Protein AF-X0XDY8-F1 (afdb_monomer)

Solvent-accessible surface area (backbone atoms only — not comparable to full-atom values): 9904 Å² total; per-residue (Å²): 129,83,93,68,80,49,103,89,35,79,80,35,68,48,82,47,75,46,66,38,86,84,37,69,68,58,51,54,55,54,75,75,47,78,55,63,68,40,80,46,76,44,64,50,69,48,61,43,97,84,71,43,71,58,64,92,63,62,47,79,76,46,60,28,27,30,71,48,73,50,76,53,100,54,37,40,38,37,36,31,33,22,78,64,48,58,75,76,54,77,75,94,68,77,95,36,56,47,38,67,49,82,43,85,52,22,81,45,97,85,15,55,37,60,54,81,67,89,77,88,80,80,89,44,42,63,70,56,29,53,77,66,74,35,57,91,38,51,53,38,38,85,56,59,78,92,51,60,96,54,84,78,75,87,70,89,130

Foldseek 3Di:
DAQDDDPVDDDFKDKDKDWCVVPVVVCCDVVVDDQFFPKDWDWDFDADPVRHTPDPDIDTRDIFTFHDWDDDPTMIMTMGGHPVVCVPDDDPDDADLFAPAPDQCDVDPRHNQVQDDPDDDDPRHCVRCVVSVSNVRRRHDNDDPVPVPDPPDPDDD

Radius of gyration: 25.42 Å; Cα contacts (8 Å, |Δi|>4): 214; chains: 1; bounding box: 54×56×67 Å

Mean predicted aligned error: 13.62 Å

Secondary structure (DSSP, 8-state):
-----BTTB---EEEEEEEGGG-HHHHHHHHSS--TT-EEEEEEEEE-TTS-EEEEEEEEEEEEEEEEEEE-SSEEEEEEE-GGGGGGSPPS----SS---SSTT--STT------SS-------HHHHHHTT--TT--S-SS-TTTTT-----S--

Structure (mmCIF, N/CA/C/O backbone):
data_AF-X0XDY8-F1
#
_entry.id   AF-X0XDY8-F1
#
loop_
_atom_site.group_PDB
_atom_site.id
_atom_site.type_symbol
_atom_site.label_atom_id
_atom_site.label_alt_id
_atom_site.label_comp_id
_atom_site.label_asym_id
_atom_site.label_entity_id
_atom_site.label_seq_id
_atom_site.pdbx_PDB_ins_code
_atom_site.Cartn_x
_atom_site.Cartn_y
_atom_site.Cartn_z
_atom_site.occupancy
_atom_site.B_iso_or_equiv
_atom_site.auth_seq_id
_atom_site.auth_comp_id
_atom_site.auth_asym_id
_atom_site.auth_atom_id
_atom_site.pdbx_PDB_model_num
ATOM 1 N N . SER A 1 1 ? 23.358 -3.355 -12.195 1.00 46.34 1 SER A N 1
ATOM 2 C CA . SER A 1 1 ? 23.538 -4.802 -11.932 1.00 46.34 1 SER A CA 1
ATOM 3 C C . SER A 1 1 ? 22.227 -5.500 -12.254 1.00 46.34 1 SER A C 1
ATOM 5 O O . SER A 1 1 ? 21.206 -4.929 -11.885 1.00 46.34 1 SER A O 1
ATOM 7 N N . PRO A 1 2 ? 22.198 -6.640 -12.969 1.00 61.53 2 PRO A N 1
ATOM 8 C CA . PRO A 1 2 ? 20.939 -7.285 -13.336 1.00 61.53 2 PRO A CA 1
ATOM 9 C C . PRO A 1 2 ? 20.166 -7.721 -12.084 1.00 61.53 2 PRO A C 1
ATOM 11 O O . PRO A 1 2 ? 20.756 -8.237 -11.130 1.00 61.53 2 PRO A O 1
ATOM 14 N N . ILE A 1 3 ? 18.850 -7.504 -12.093 1.00 63.12 3 ILE A N 1
ATOM 15 C CA . ILE A 1 3 ? 17.941 -7.979 -11.047 1.00 63.12 3 ILE A CA 1
ATOM 16 C C . ILE A 1 3 ? 18.017 -9.512 -11.042 1.00 63.12 3 ILE A C 1
ATOM 18 O O . ILE A 1 3 ? 17.803 -10.158 -12.065 1.00 63.12 3 ILE A O 1
ATOM 22 N N . ARG A 1 4 ? 18.391 -10.101 -9.901 1.00 63.69 4 ARG A N 1
ATOM 23 C CA . ARG A 1 4 ? 18.494 -11.555 -9.717 1.00 63.69 4 ARG A CA 1
ATOM 24 C C . ARG A 1 4 ? 17.738 -11.950 -8.462 1.00 63.69 4 ARG A C 1
ATOM 26 O O . ARG A 1 4 ? 18.117 -11.522 -7.371 1.00 63.69 4 ARG A O 1
ATOM 33 N N . TYR A 1 5 ? 16.727 -12.791 -8.632 1.00 62.88 5 TYR A N 1
ATOM 34 C CA . TYR A 1 5 ? 16.006 -13.409 -7.527 1.00 62.88 5 TYR A CA 1
ATOM 35 C C . TYR A 1 5 ? 16.700 -14.704 -7.118 1.00 62.88 5 TYR A C 1
ATOM 37 O O . TYR A 1 5 ? 17.086 -15.514 -7.960 1.00 62.88 5 TYR A O 1
ATOM 45 N N . SER A 1 6 ? 16.851 -14.912 -5.817 1.00 71.00 6 SER A N 1
ATOM 46 C CA . SER A 1 6 ? 17.240 -16.198 -5.242 1.00 71.00 6 SER A CA 1
ATOM 47 C C . SER A 1 6 ? 16.478 -16.415 -3.938 1.00 71.00 6 SER A C 1
ATOM 49 O O . SER A 1 6 ? 15.925 -15.477 -3.368 1.00 71.00 6 SER A O 1
ATOM 51 N N . ARG A 1 7 ? 16.495 -17.643 -3.405 1.00 60.91 7 ARG A N 1
ATOM 52 C CA . ARG A 1 7 ? 15.904 -17.943 -2.084 1.00 60.91 7 ARG A CA 1
ATOM 53 C C . ARG A 1 7 ? 16.481 -17.088 -0.946 1.00 60.91 7 ARG A C 1
ATOM 55 O O . ARG A 1 7 ? 15.861 -16.983 0.101 1.00 60.91 7 ARG A O 1
ATOM 62 N N . THR A 1 8 ? 17.656 -16.495 -1.149 1.00 65.56 8 THR A N 1
ATOM 63 C CA . THR A 1 8 ? 18.357 -15.639 -0.183 1.00 65.56 8 THR A CA 1
ATOM 64 C C . THR A 1 8 ? 18.364 -14.161 -0.577 1.00 65.56 8 THR A C 1
ATOM 66 O O . THR A 1 8 ? 18.864 -13.337 0.183 1.00 65.56 8 THR A O 1
ATOM 69 N N . LYS A 1 9 ? 17.829 -13.809 -1.753 1.00 67.44 9 LYS A N 1
ATOM 70 C CA . LYS A 1 9 ? 17.826 -12.448 -2.289 1.00 67.44 9 LYS A CA 1
ATOM 71 C C . LYS A 1 9 ? 16.487 -12.160 -2.955 1.00 67.44 9 LYS A C 1
ATOM 73 O O . LYS A 1 9 ? 16.264 -12.496 -4.119 1.00 67.44 9 LYS A O 1
ATOM 78 N N . ILE A 1 10 ? 15.613 -11.522 -2.190 1.00 71.31 10 ILE A N 1
ATOM 79 C CA . ILE A 1 10 ? 14.364 -10.947 -2.678 1.00 71.31 10 ILE A CA 1
ATOM 80 C C . ILE A 1 10 ? 14.653 -9.477 -2.973 1.00 71.31 10 ILE A C 1
ATOM 82 O O . ILE A 1 10 ? 15.211 -8.781 -2.129 1.00 71.31 10 ILE A O 1
ATOM 86 N N . VAL A 1 11 ? 14.341 -9.029 -4.188 1.00 74.75 11 VAL A N 1
ATOM 87 C CA . VAL A 1 11 ? 14.507 -7.626 -4.581 1.00 74.75 11 VAL A CA 1
ATOM 88 C C . VAL A 1 11 ? 13.219 -6.891 -4.243 1.00 74.75 11 VAL A C 1
ATOM 90 O O . VAL A 1 11 ? 12.173 -7.180 -4.817 1.00 74.75 11 VAL A O 1
ATOM 93 N N . ASP A 1 12 ? 13.303 -5.972 -3.291 1.00 77.00 12 ASP A N 1
ATOM 94 C CA . ASP A 1 12 ? 12.195 -5.167 -2.780 1.00 77.00 12 ASP A CA 1
ATOM 95 C C . ASP A 1 12 ? 12.107 -3.790 -3.451 1.00 77.00 12 ASP A C 1
ATOM 97 O O . ASP A 1 12 ? 11.007 -3.246 -3.567 1.00 77.00 12 ASP A O 1
ATOM 101 N N . LYS A 1 13 ? 13.237 -3.271 -3.946 1.00 83.69 13 LYS A N 1
ATOM 102 C CA . LYS A 1 13 ? 13.367 -1.973 -4.612 1.00 83.69 13 LYS A CA 1
ATOM 103 C C . LYS A 1 13 ? 14.253 -2.045 -5.863 1.00 83.69 13 LYS A C 1
ATOM 105 O O . LYS A 1 13 ? 15.288 -2.713 -5.872 1.00 83.69 13 LYS A O 1
ATOM 110 N N . ALA A 1 14 ? 13.864 -1.306 -6.901 1.00 83.56 14 ALA A N 1
ATOM 111 C CA . ALA A 1 14 ? 14.640 -1.081 -8.114 1.00 83.56 14 ALA A CA 1
ATOM 112 C C . ALA A 1 14 ? 14.760 0.425 -8.397 1.00 83.56 14 ALA A C 1
ATOM 114 O O . ALA A 1 14 ? 13.754 1.114 -8.557 1.00 83.56 14 ALA A O 1
ATOM 115 N N . ASP A 1 15 ? 15.992 0.927 -8.476 1.00 84.94 15 ASP A N 1
ATOM 116 C CA . ASP A 1 15 ? 16.275 2.295 -8.915 1.00 84.94 15 ASP A CA 1
ATOM 117 C C . ASP A 1 15 ? 16.511 2.305 -10.430 1.00 84.94 15 ASP A C 1
ATOM 119 O O . ASP A 1 15 ? 17.375 1.589 -10.946 1.00 84.94 15 ASP A O 1
ATOM 123 N N . ILE A 1 16 ? 15.732 3.116 -11.140 1.00 83.12 16 ILE A N 1
ATOM 124 C CA . ILE A 1 16 ? 15.765 3.237 -12.595 1.00 83.12 16 ILE A CA 1
ATOM 125 C C . ILE A 1 16 ? 16.139 4.674 -12.950 1.00 83.12 16 ILE A C 1
ATOM 127 O O . ILE A 1 16 ? 15.561 5.627 -12.426 1.00 83.12 16 ILE A O 1
ATOM 131 N N . SER A 1 17 ? 17.110 4.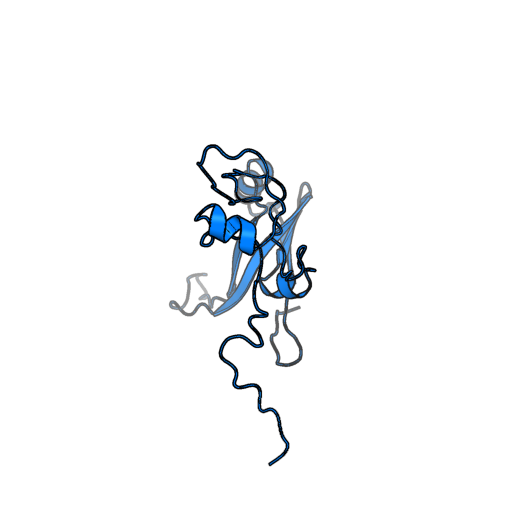836 -13.845 1.00 81.50 17 SER A N 1
ATOM 132 C CA . SER A 1 17 ? 17.544 6.141 -14.340 1.00 81.50 17 SER A CA 1
ATOM 133 C C . SER A 1 17 ? 17.492 6.184 -15.860 1.00 81.50 17 SER A C 1
ATOM 135 O O . SER A 1 17 ? 18.079 5.320 -16.513 1.00 81.50 17 SER A O 1
ATOM 137 N N . PHE A 1 18 ? 16.853 7.213 -16.407 1.00 78.56 18 PHE A N 1
ATOM 138 C CA . PHE A 1 18 ? 16.764 7.467 -17.841 1.00 78.56 18 PHE A CA 1
ATOM 139 C C . PHE A 1 18 ? 17.333 8.845 -18.172 1.00 78.56 18 PHE A C 1
ATOM 141 O O . PHE A 1 18 ? 17.127 9.800 -17.421 1.00 78.56 18 PHE A O 1
ATOM 148 N N . SER A 1 19 ? 18.003 8.953 -19.321 1.00 75.56 19 SER A N 1
ATOM 149 C CA . SER A 1 19 ? 18.339 10.253 -19.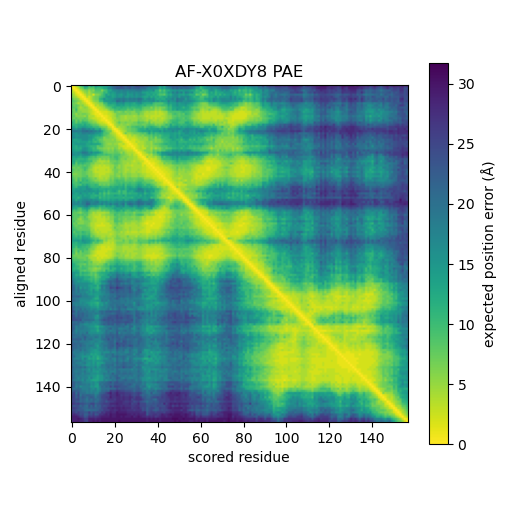900 1.00 75.56 19 SER A CA 1
ATOM 150 C C . SER A 1 19 ? 17.156 10.760 -20.719 1.00 75.56 19 SER A C 1
ATOM 152 O O . SER A 1 19 ? 16.644 10.060 -21.598 1.00 75.56 19 SER A O 1
ATOM 154 N N . MET A 1 20 ? 16.717 11.976 -20.412 1.00 68.56 20 MET A N 1
ATOM 155 C CA . MET A 1 20 ? 15.543 12.601 -21.024 1.00 68.56 20 MET A CA 1
ATOM 156 C C . MET A 1 20 ? 15.846 13.222 -22.389 1.00 68.56 20 MET A C 1
ATOM 158 O O . MET A 1 20 ? 14.922 13.467 -23.157 1.00 68.56 20 MET A O 1
ATOM 162 N N . ILE A 1 21 ? 17.131 13.374 -22.731 1.00 64.06 21 ILE A N 1
ATOM 163 C CA . ILE A 1 21 ? 17.605 13.898 -24.022 1.00 64.06 21 ILE A CA 1
ATOM 164 C C . ILE A 1 21 ? 17.003 13.116 -25.203 1.00 64.06 21 ILE A C 1
ATOM 166 O O . ILE A 1 21 ? 16.728 13.690 -26.251 1.00 64.06 21 ILE A O 1
ATOM 170 N N . ASN A 1 22 ? 16.735 11.819 -25.018 1.00 62.59 22 ASN A N 1
ATOM 171 C CA . ASN A 1 22 ? 16.219 10.942 -26.070 1.00 62.59 22 ASN A CA 1
ATOM 172 C C . ASN A 1 22 ? 14.706 10.667 -25.980 1.00 62.59 22 ASN A C 1
ATOM 174 O O . ASN A 1 22 ? 14.189 9.940 -26.820 1.00 62.59 22 ASN A O 1
ATOM 178 N N . ASN A 1 23 ? 13.995 11.184 -24.967 1.00 66.56 23 ASN A N 1
ATOM 179 C CA . ASN A 1 23 ? 12.582 10.855 -24.719 1.00 66.56 23 ASN A CA 1
ATOM 180 C C . ASN A 1 23 ? 11.802 12.074 -24.179 1.00 66.56 23 ASN A C 1
ATOM 182 O O . ASN A 1 23 ? 11.526 12.136 -22.977 1.00 66.56 23 ASN A O 1
ATOM 186 N N . PRO A 1 24 ? 11.425 13.043 -25.036 1.00 67.50 24 PRO A N 1
ATOM 187 C CA . PRO A 1 24 ? 10.735 14.265 -24.608 1.00 67.50 24 PRO A CA 1
ATOM 188 C C . PRO A 1 24 ? 9.345 14.002 -24.001 1.00 67.50 24 PRO A C 1
ATOM 190 O O . PRO A 1 24 ? 8.910 14.749 -23.127 1.00 67.50 24 PRO A O 1
ATOM 193 N N . ASP A 1 25 ? 8.678 12.907 -24.375 1.00 71.88 25 ASP A N 1
ATOM 194 C CA . ASP A 1 25 ? 7.356 12.543 -23.839 1.00 71.88 25 ASP A CA 1
ATOM 195 C C . ASP A 1 25 ? 7.393 12.193 -22.341 1.00 71.88 25 ASP A C 1
ATOM 197 O O . ASP A 1 25 ? 6.421 12.412 -21.614 1.00 71.88 25 ASP A O 1
ATOM 201 N N . MET A 1 26 ? 8.545 11.724 -21.842 1.00 69.88 26 MET A N 1
ATOM 202 C CA . MET A 1 26 ? 8.754 11.462 -20.413 1.00 69.88 26 MET A CA 1
ATOM 203 C C . MET A 1 26 ? 8.718 12.756 -19.592 1.00 69.88 26 MET A C 1
ATOM 205 O O . MET A 1 26 ? 8.285 12.736 -18.443 1.00 69.88 26 MET A O 1
ATOM 209 N N . LEU A 1 27 ? 9.123 13.894 -20.167 1.00 69.69 27 LEU A N 1
ATOM 210 C CA . LEU A 1 27 ? 9.042 15.182 -19.479 1.00 69.69 27 LEU A CA 1
ATOM 211 C C . LEU A 1 27 ? 7.586 15.568 -19.223 1.00 69.69 27 LEU A C 1
ATOM 213 O O . LEU A 1 27 ? 7.248 15.969 -18.115 1.00 69.69 27 LEU A O 1
ATOM 217 N N . LEU A 1 28 ? 6.712 15.404 -20.216 1.00 69.88 28 LEU A N 1
ATOM 218 C CA . LEU A 1 28 ? 5.296 15.749 -20.083 1.00 69.88 28 LEU A CA 1
ATOM 219 C C . LEU A 1 28 ? 4.577 14.840 -19.078 1.00 69.88 28 LEU A C 1
ATOM 221 O O . LEU A 1 28 ? 3.811 15.334 -18.252 1.00 69.88 28 LEU A O 1
ATOM 225 N N . ALA A 1 29 ? 4.864 13.535 -19.100 1.00 72.62 29 ALA A N 1
ATOM 226 C CA . ALA A 1 29 ? 4.243 12.569 -18.195 1.00 72.62 29 ALA A CA 1
ATOM 227 C C . ALA A 1 29 ? 4.630 12.778 -16.717 1.00 72.62 29 ALA A C 1
ATOM 229 O O . ALA A 1 29 ? 3.802 12.564 -15.833 1.00 72.62 29 ALA A O 1
ATOM 230 N N . PHE A 1 30 ? 5.867 13.210 -16.441 1.00 73.81 30 PHE A N 1
ATOM 231 C CA . PHE A 1 30 ? 6.365 13.398 -15.072 1.00 73.81 30 PHE A CA 1
ATOM 232 C C . PHE A 1 30 ? 6.234 14.842 -14.566 1.00 73.81 30 PHE A C 1
ATOM 234 O O . PHE A 1 30 ? 5.964 15.038 -13.386 1.00 73.81 30 PHE A O 1
ATOM 241 N N . ALA A 1 31 ? 6.386 15.857 -15.423 1.00 73.19 31 ALA A N 1
ATOM 242 C CA . ALA A 1 31 ? 6.257 17.263 -15.025 1.00 73.19 31 ALA A CA 1
ATOM 243 C C . ALA A 1 31 ? 4.797 17.736 -14.949 1.00 73.19 31 ALA A C 1
ATOM 245 O O . ALA A 1 31 ? 4.482 18.621 -14.157 1.00 73.19 31 ALA A O 1
ATOM 246 N N . GLY A 1 32 ? 3.915 17.175 -15.785 1.00 69.62 32 GLY A N 1
ATOM 247 C CA . GLY A 1 32 ? 2.499 17.547 -15.852 1.00 69.62 32 GLY A CA 1
ATOM 248 C C . GLY A 1 32 ? 1.550 16.634 -15.068 1.00 69.62 32 GLY A C 1
ATOM 249 O O . GLY A 1 32 ? 0.355 16.918 -15.029 1.00 69.62 32 GLY A O 1
ATOM 250 N N . GLY A 1 33 ? 2.048 15.544 -14.476 1.00 75.56 33 GLY A N 1
ATOM 251 C CA . GLY A 1 33 ? 1.240 14.515 -13.814 1.00 75.56 33 GLY A CA 1
ATOM 252 C C . GLY A 1 33 ? 1.697 14.179 -12.393 1.00 75.56 33 GLY A C 1
ATOM 253 O O . GLY A 1 33 ? 2.657 14.745 -11.878 1.00 75.56 33 GLY A O 1
ATOM 254 N N . GLU A 1 34 ? 1.009 13.219 -11.766 1.00 78.75 34 GLU A N 1
ATOM 255 C CA . GLU A 1 34 ? 1.392 12.634 -10.475 1.00 78.75 34 GLU A CA 1
ATOM 256 C C . GLU A 1 34 ? 1.844 11.179 -10.688 1.00 78.75 34 GLU A C 1
ATOM 258 O O . GLU A 1 34 ? 1.039 10.250 -10.624 1.00 78.75 34 GLU A O 1
ATOM 263 N N . PRO A 1 35 ? 3.132 10.950 -11.005 1.00 79.94 35 PRO A N 1
ATOM 264 C CA . PRO A 1 35 ? 3.635 9.613 -11.316 1.00 79.94 35 PRO A CA 1
ATOM 265 C C . PRO A 1 35 ? 3.793 8.737 -10.062 1.00 79.94 35 PRO A C 1
ATOM 267 O O . PRO A 1 35 ? 3.990 7.527 -10.175 1.00 79.94 35 PRO A O 1
ATOM 270 N N . GLN A 1 36 ? 3.704 9.317 -8.861 1.00 84.12 36 GLN A N 1
ATOM 271 C CA . GLN A 1 36 ? 3.804 8.582 -7.603 1.00 84.12 36 GLN A CA 1
ATOM 272 C C . GLN A 1 36 ? 2.612 7.628 -7.431 1.00 84.12 36 GLN A C 1
ATOM 274 O O . GLN A 1 36 ? 1.471 7.975 -7.718 1.00 84.12 36 GLN A O 1
ATOM 279 N N . GLY A 1 37 ? 2.879 6.395 -6.999 1.00 82.31 37 GLY A N 1
ATOM 280 C CA . GLY A 1 37 ? 1.861 5.346 -6.875 1.00 82.31 37 GLY A CA 1
ATOM 281 C C . GLY A 1 37 ? 1.478 4.655 -8.190 1.00 82.31 37 GLY A C 1
ATOM 282 O O . GLY A 1 37 ? 0.746 3.667 -8.156 1.00 82.31 37 GLY A O 1
ATOM 283 N N . SER A 1 38 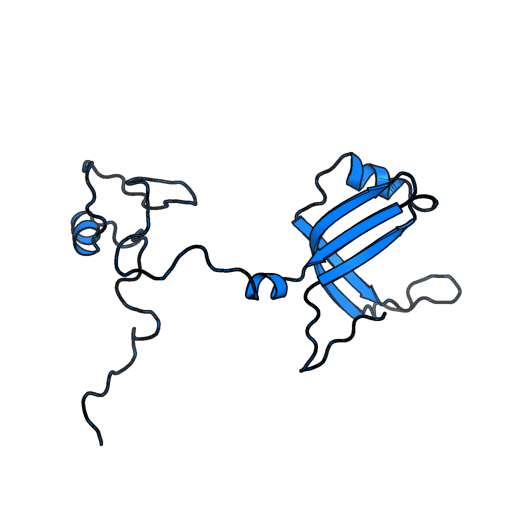? 2.005 5.101 -9.336 1.00 86.12 38 SER A N 1
ATOM 284 C CA . SER A 1 38 ? 1.773 4.436 -10.624 1.00 86.12 38 SER A CA 1
ATOM 285 C C . SER A 1 38 ? 2.431 3.053 -10.671 1.00 86.12 38 SER A C 1
ATOM 287 O O . SER A 1 38 ? 3.539 2.868 -10.157 1.00 86.12 38 SER A O 1
ATOM 289 N N . GLN A 1 39 ? 1.760 2.081 -11.299 1.00 86.12 39 GLN A N 1
ATOM 290 C CA . GLN A 1 39 ? 2.275 0.719 -11.475 1.00 86.12 39 GLN A CA 1
ATOM 291 C C . GLN A 1 39 ? 3.366 0.683 -12.552 1.00 86.12 39 GLN A C 1
ATOM 293 O O . GLN A 1 39 ? 3.219 1.266 -13.625 1.00 86.12 39 GLN A O 1
ATOM 298 N N . VAL A 1 40 ? 4.449 -0.041 -12.278 1.00 85.69 40 VAL A N 1
ATOM 299 C CA . VAL A 1 40 ? 5.588 -0.221 -13.180 1.00 85.69 40 VAL A CA 1
ATOM 300 C C . VAL A 1 40 ? 5.899 -1.705 -13.312 1.00 85.69 40 VAL A C 1
ATOM 302 O O . VAL A 1 40 ? 6.047 -2.413 -12.315 1.00 85.69 40 VAL A O 1
ATOM 305 N N . ILE A 1 41 ? 6.045 -2.161 -14.557 1.00 84.56 41 ILE A N 1
ATOM 306 C CA . ILE A 1 41 ? 6.415 -3.537 -14.894 1.00 84.56 41 ILE A CA 1
ATOM 307 C C . ILE A 1 41 ? 7.655 -3.496 -15.788 1.00 84.56 41 ILE A C 1
ATOM 309 O O . ILE A 1 41 ? 7.607 -2.991 -16.907 1.00 84.56 41 ILE A O 1
ATOM 313 N N . LEU A 1 42 ? 8.765 -4.052 -15.306 1.00 83.31 42 LEU A N 1
ATOM 314 C CA . LEU A 1 42 ? 9.998 -4.215 -16.072 1.00 83.31 42 LEU A CA 1
ATOM 315 C C . LEU A 1 42 ? 10.026 -5.592 -16.724 1.00 83.31 42 LEU A C 1
ATOM 317 O O . LEU A 1 42 ? 9.899 -6.612 -16.041 1.00 83.31 42 LEU A O 1
ATOM 321 N N . ARG A 1 43 ? 10.243 -5.623 -18.040 1.00 84.06 43 ARG A N 1
ATOM 322 C CA . ARG A 1 43 ? 10.324 -6.852 -18.835 1.00 84.06 43 ARG A CA 1
ATOM 323 C C . ARG A 1 43 ? 11.632 -6.898 -19.618 1.00 84.06 43 ARG A C 1
ATOM 325 O O . ARG A 1 43 ? 12.069 -5.877 -20.140 1.00 84.06 43 ARG A O 1
ATOM 332 N N . ILE A 1 44 ? 12.237 -8.080 -19.713 1.00 82.31 44 ILE A N 1
ATOM 333 C CA . ILE A 1 44 ? 13.233 -8.381 -20.747 1.00 82.31 44 ILE A CA 1
ATOM 334 C C . ILE A 1 44 ? 12.471 -8.892 -21.965 1.00 82.31 44 ILE A C 1
ATOM 336 O O . ILE A 1 44 ? 11.622 -9.778 -21.844 1.00 82.31 44 ILE A O 1
ATOM 340 N N . VAL A 1 45 ? 12.805 -8.334 -23.121 1.00 82.69 45 VAL A N 1
ATOM 341 C CA . VAL A 1 45 ? 12.332 -8.773 -24.433 1.00 82.69 45 VAL A CA 1
ATOM 342 C C . VAL A 1 45 ? 13.533 -9.129 -25.298 1.00 82.69 45 VAL A C 1
ATOM 344 O O . VAL A 1 45 ? 14.614 -8.563 -25.124 1.00 82.69 45 VAL A O 1
ATOM 347 N N . ILE A 1 46 ? 13.345 -10.082 -26.205 1.00 79.81 46 ILE A N 1
ATOM 348 C CA . ILE A 1 46 ? 14.328 -10.418 -27.235 1.00 79.81 46 ILE A CA 1
ATOM 349 C C . ILE A 1 46 ? 13.917 -9.661 -28.497 1.00 79.81 46 ILE A C 1
ATOM 351 O O . ILE A 1 46 ? 12.761 -9.726 -28.915 1.00 79.81 46 ILE A O 1
ATOM 355 N N . VAL A 1 47 ? 14.856 -8.912 -29.062 1.00 84.69 47 VAL A N 1
ATOM 356 C CA . VAL A 1 47 ? 14.669 -8.111 -30.276 1.00 84.69 47 VAL A CA 1
ATOM 357 C C . VAL A 1 47 ? 15.569 -8.644 -31.383 1.00 84.69 47 VAL A C 1
ATOM 359 O O . VAL A 1 47 ? 16.669 -9.119 -31.096 1.00 84.69 47 VAL A O 1
ATOM 362 N N . ASP A 1 48 ? 15.061 -8.591 -32.611 1.00 81.00 48 ASP A N 1
ATOM 363 C CA . ASP A 1 48 ? 15.768 -8.967 -33.836 1.00 81.00 48 ASP A CA 1
ATOM 364 C C . ASP A 1 48 ? 16.728 -7.851 -34.271 1.00 81.00 48 ASP A C 1
ATOM 366 O O . ASP A 1 48 ? 16.701 -6.745 -33.720 1.00 81.00 48 ASP A O 1
ATOM 370 N N . ASP A 1 49 ? 17.511 -8.112 -35.315 1.00 81.94 49 ASP A N 1
ATOM 371 C CA . ASP A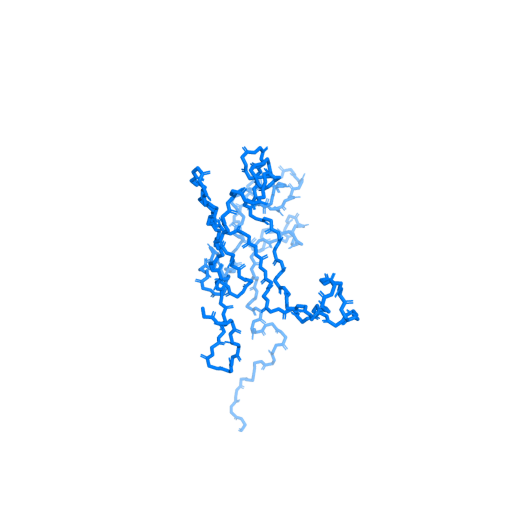 1 49 ? 18.420 -7.147 -35.942 1.00 81.94 49 ASP A CA 1
ATOM 372 C C . ASP A 1 49 ? 17.683 -5.895 -36.471 1.00 81.94 49 ASP A C 1
ATOM 374 O O . ASP A 1 49 ? 18.260 -4.808 -36.524 1.00 81.94 49 ASP A O 1
ATOM 378 N N . ASP A 1 50 ? 16.382 -6.011 -36.762 1.00 81.38 50 ASP A N 1
ATOM 379 C CA . ASP A 1 50 ? 15.500 -4.902 -37.159 1.00 81.38 50 ASP A CA 1
ATOM 380 C C . ASP A 1 50 ? 14.839 -4.173 -35.967 1.00 81.38 50 ASP A C 1
ATOM 382 O O . ASP A 1 50 ? 13.897 -3.399 -36.147 1.00 81.38 50 ASP A O 1
ATOM 386 N N . TYR A 1 51 ? 15.278 -4.436 -34.729 1.00 76.00 51 TYR A N 1
ATOM 387 C CA . TYR A 1 51 ? 14.663 -3.932 -33.489 1.00 76.00 51 TYR A CA 1
ATOM 388 C C . TYR A 1 51 ? 13.180 -4.308 -33.320 1.00 76.00 51 TYR A C 1
ATOM 390 O O . TYR A 1 51 ? 12.456 -3.706 -32.523 1.00 76.00 51 TYR A O 1
ATOM 398 N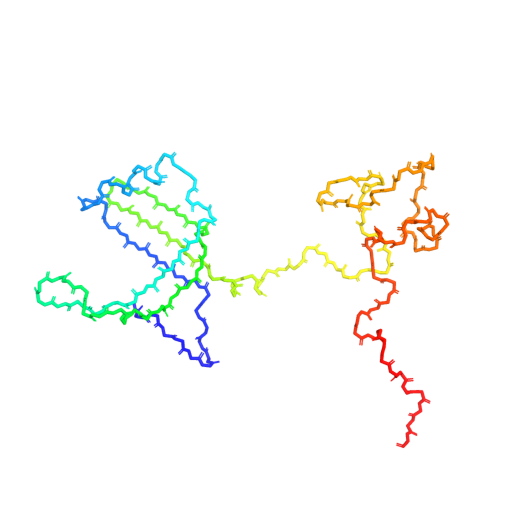 N . SER A 1 52 ? 12.720 -5.323 -34.050 1.00 76.81 52 SER A N 1
ATOM 399 C CA . SER A 1 52 ? 11.379 -5.882 -33.920 1.00 76.81 52 SER A CA 1
ATOM 400 C C . SER A 1 52 ? 11.364 -6.988 -32.861 1.00 76.81 52 SER A C 1
ATOM 402 O O . SER A 1 52 ? 12.368 -7.660 -32.624 1.00 76.81 52 SER A O 1
ATOM 404 N N . LEU A 1 53 ? 10.244 -7.151 -32.155 1.00 77.00 53 LEU A N 1
ATOM 405 C CA . LEU A 1 53 ? 10.125 -8.153 -31.092 1.00 77.00 53 LEU A CA 1
ATOM 406 C C . LEU A 1 53 ? 10.128 -9.565 -31.695 1.00 77.00 53 LEU A C 1
ATOM 408 O O . LEU A 1 53 ? 9.240 -9.911 -32.477 1.00 77.00 53 LEU A O 1
ATOM 412 N N . VAL A 1 54 ? 11.096 -10.397 -31.299 1.00 72.81 54 VAL A N 1
ATOM 413 C CA . VAL A 1 54 ? 11.174 -11.802 -31.729 1.00 72.81 54 VAL A CA 1
ATOM 414 C C . VAL A 1 54 ? 10.243 -12.627 -30.846 1.00 72.81 54 VAL A C 1
ATOM 416 O O . VAL A 1 54 ? 10.624 -13.150 -29.796 1.00 72.81 54 VAL A O 1
ATOM 419 N N . GLY A 1 55 ? 8.988 -12.714 -31.285 1.00 65.12 55 GLY A N 1
ATOM 420 C CA . GLY A 1 55 ? 7.915 -13.425 -30.591 1.00 65.12 55 GLY A CA 1
ATOM 421 C C . GLY A 1 55 ? 7.375 -12.699 -29.352 1.00 65.12 55 GLY A C 1
ATOM 422 O O . GLY A 1 55 ? 7.921 -11.703 -28.888 1.00 65.12 55 GLY A O 1
ATOM 423 N N . ASP A 1 56 ? 6.296 -13.239 -28.779 1.00 64.56 56 ASP A N 1
ATOM 424 C CA . ASP A 1 56 ? 5.638 -12.714 -27.564 1.00 64.56 56 ASP A CA 1
ATOM 425 C C . ASP A 1 56 ? 6.371 -13.081 -26.256 1.00 64.56 56 ASP A C 1
ATOM 427 O O . ASP A 1 56 ? 5.861 -12.934 -25.140 1.00 64.56 56 ASP A O 1
ATOM 431 N N . THR A 1 57 ? 7.597 -13.585 -26.372 1.00 63.81 57 THR A N 1
ATOM 432 C CA . THR A 1 57 ? 8.431 -14.012 -25.250 1.00 63.81 57 THR A CA 1
ATOM 433 C C . THR A 1 57 ? 9.008 -12.806 -24.512 1.00 63.81 57 THR A C 1
ATOM 435 O O . THR A 1 57 ? 10.159 -12.415 -24.698 1.00 63.81 57 THR A O 1
ATOM 438 N N . SER A 1 58 ? 8.191 -12.226 -23.633 1.00 75.75 58 SER A N 1
ATOM 439 C CA . SER A 1 58 ? 8.626 -11.260 -22.624 1.00 75.75 58 SER A CA 1
ATOM 440 C C . SER A 1 58 ? 8.725 -11.927 -21.252 1.00 75.75 58 SER A C 1
ATOM 442 O O . SER A 1 58 ? 7.816 -12.634 -20.818 1.00 75.75 58 SER A O 1
ATOM 444 N N . ALA A 1 59 ? 9.839 -11.709 -20.556 1.00 77.75 59 ALA A N 1
ATOM 445 C CA . ALA A 1 59 ? 10.033 -12.179 -19.190 1.00 77.75 59 ALA A CA 1
ATOM 446 C C . ALA A 1 59 ? 9.918 -10.995 -18.227 1.00 77.75 59 ALA A C 1
ATOM 448 O O . ALA A 1 59 ? 10.749 -10.083 -18.259 1.00 77.75 59 ALA A O 1
ATOM 449 N N . THR A 1 60 ? 8.898 -11.000 -17.366 1.00 81.62 60 THR A N 1
ATOM 450 C CA . THR A 1 60 ? 8.756 -9.995 -16.304 1.00 81.62 60 THR A CA 1
ATOM 451 C C . THR A 1 60 ? 9.857 -10.184 -15.270 1.00 81.62 60 THR A C 1
ATOM 453 O O . THR A 1 60 ? 9.979 -11.240 -14.654 1.00 81.62 60 THR A O 1
ATOM 456 N N . ILE A 1 61 ? 10.660 -9.143 -15.086 1.00 81.81 61 ILE A N 1
ATOM 457 C CA . ILE A 1 61 ? 11.781 -9.125 -14.152 1.00 81.81 61 ILE A CA 1
ATOM 458 C C . ILE A 1 61 ? 11.368 -8.454 -12.853 1.00 81.81 61 ILE A C 1
ATOM 460 O O . ILE A 1 61 ? 11.847 -8.841 -11.804 1.00 81.81 61 ILE A O 1
ATOM 464 N N . PHE A 1 62 ? 10.538 -7.416 -12.899 1.00 83.00 62 PHE A N 1
ATOM 465 C CA . PHE A 1 62 ? 10.176 -6.669 -11.701 1.00 83.00 62 PHE A CA 1
ATOM 466 C C . PHE A 1 62 ? 8.806 -6.035 -11.875 1.00 83.00 62 PHE A C 1
ATOM 468 O O . PHE A 1 62 ? 8.493 -5.514 -12.943 1.00 83.00 62 PHE A O 1
ATOM 475 N N . GLU A 1 63 ? 8.017 -6.052 -10.812 1.00 87.19 63 GLU A N 1
ATOM 476 C CA . GLU A 1 63 ? 6.721 -5.394 -10.744 1.00 87.19 63 GLU A CA 1
ATOM 477 C C . GLU A 1 63 ? 6.628 -4.626 -9.428 1.00 87.19 63 GLU A C 1
ATOM 479 O O . GLU A 1 63 ? 6.998 -5.134 -8.363 1.00 87.19 63 GLU A O 1
ATOM 484 N N . GLY A 1 64 ? 6.147 -3.390 -9.503 1.00 87.69 64 GLY A N 1
ATOM 485 C CA . GLY A 1 64 ? 6.016 -2.538 -8.335 1.00 87.69 64 GLY A CA 1
ATOM 486 C C . GLY A 1 64 ? 5.307 -1.226 -8.626 1.00 87.69 64 GLY A C 1
ATOM 487 O O . GLY A 1 64 ? 4.705 -1.042 -9.680 1.00 87.69 64 GLY A O 1
ATOM 488 N N . THR A 1 65 ? 5.393 -0.310 -7.672 1.00 89.75 65 THR A N 1
ATOM 489 C CA . THR A 1 65 ? 4.833 1.039 -7.753 1.00 89.75 65 THR A CA 1
ATOM 490 C C . THR A 1 65 ? 5.930 2.081 -7.597 1.00 89.75 65 THR A C 1
ATOM 492 O O . THR A 1 65 ? 6.899 1.857 -6.866 1.00 89.75 65 THR A O 1
ATOM 495 N N . VAL A 1 66 ? 5.789 3.231 -8.257 1.00 87.12 66 VAL A N 1
ATOM 496 C CA . VAL A 1 66 ? 6.706 4.365 -8.068 1.00 87.12 66 VAL A CA 1
ATOM 497 C C . VAL A 1 66 ? 6.550 4.908 -6.650 1.00 87.12 66 VAL A C 1
ATOM 499 O O . VAL A 1 66 ? 5.488 5.407 -6.285 1.00 87.12 66 VAL A O 1
ATOM 502 N N . ASP A 1 67 ? 7.616 4.819 -5.862 1.00 87.25 67 ASP A N 1
ATOM 503 C CA . ASP A 1 67 ? 7.664 5.330 -4.489 1.00 87.25 67 ASP A CA 1
ATOM 504 C C . ASP A 1 67 ? 8.160 6.774 -4.458 1.00 87.25 67 ASP A C 1
ATOM 506 O O . ASP A 1 67 ? 7.524 7.656 -3.889 1.00 87.25 67 ASP A O 1
ATOM 510 N N . ALA A 1 68 ? 9.276 7.025 -5.140 1.00 85.62 68 ALA A N 1
ATOM 511 C CA . ALA A 1 68 ? 9.894 8.336 -5.227 1.00 85.62 68 ALA A CA 1
ATOM 512 C C . ALA A 1 68 ? 10.476 8.547 -6.618 1.00 85.62 68 ALA A C 1
ATOM 514 O O . ALA A 1 68 ? 10.948 7.610 -7.264 1.00 85.62 68 ALA A O 1
ATOM 515 N N . TRP A 1 69 ? 10.489 9.791 -7.068 1.00 87.31 69 TRP A N 1
ATOM 516 C CA . TRP A 1 69 ? 11.124 10.176 -8.316 1.00 87.31 69 TRP A CA 1
ATOM 517 C C . TRP A 1 69 ? 11.785 11.541 -8.152 1.00 87.31 69 TRP A C 1
ATOM 519 O O . TRP A 1 69 ? 11.450 12.333 -7.273 1.00 87.31 69 TRP A O 1
ATOM 529 N N . THR A 1 70 ? 12.800 11.795 -8.959 1.00 84.62 70 THR A N 1
ATOM 530 C CA . THR A 1 70 ? 13.504 13.068 -9.019 1.00 84.62 70 THR A CA 1
ATOM 531 C C . THR A 1 70 ? 13.879 13.314 -10.460 1.00 84.62 70 THR A C 1
ATOM 533 O O . THR A 1 70 ? 14.419 12.436 -11.136 1.00 84.62 70 THR A O 1
ATOM 536 N N . MET A 1 71 ? 13.599 14.524 -10.914 1.00 79.81 71 MET A N 1
ATOM 537 C CA . MET A 1 71 ? 13.881 14.957 -12.267 1.00 79.81 71 MET A CA 1
ATOM 538 C C . MET A 1 71 ? 14.868 16.116 -12.221 1.00 79.81 71 MET A C 1
ATOM 540 O O . MET A 1 71 ? 14.731 17.050 -11.435 1.00 79.81 71 MET A O 1
ATOM 544 N N . THR A 1 72 ? 15.899 16.011 -13.040 1.00 80.94 72 THR A N 1
ATOM 545 C CA . THR A 1 72 ? 16.851 17.075 -13.366 1.00 80.94 72 THR A CA 1
ATOM 546 C C . THR A 1 72 ? 16.696 17.384 -14.856 1.00 80.94 72 THR A C 1
ATOM 548 O O . THR A 1 72 ? 16.062 16.603 -15.560 1.00 80.94 72 THR A O 1
ATOM 551 N N . GLU A 1 73 ? 17.273 18.483 -15.344 1.00 71.38 73 GLU A N 1
ATOM 552 C CA . GLU A 1 73 ? 17.143 18.929 -16.744 1.00 71.38 73 GLU A CA 1
ATOM 553 C C . GLU A 1 73 ? 17.396 17.807 -17.771 1.00 71.38 73 GLU A C 1
ATOM 555 O O . GLU A 1 73 ? 16.624 17.664 -18.714 1.00 71.38 73 GLU A O 1
ATOM 560 N N . ASP A 1 74 ? 18.384 16.937 -17.526 1.00 79.75 74 ASP A N 1
ATOM 561 C CA . ASP A 1 74 ? 18.759 15.869 -18.467 1.00 79.75 74 ASP A CA 1
ATOM 562 C C . ASP A 1 74 ? 18.410 14.445 -18.011 1.00 79.75 74 ASP A C 1
ATOM 564 O O . ASP A 1 74 ? 18.564 13.485 -18.775 1.00 79.75 74 ASP A O 1
ATOM 568 N N . ASN A 1 75 ? 18.007 14.262 -16.751 1.00 80.62 75 ASN A N 1
ATOM 569 C CA . ASN A 1 75 ? 17.930 12.938 -16.135 1.00 80.62 75 ASN A CA 1
ATOM 570 C C . ASN A 1 75 ? 16.689 12.771 -15.265 1.00 80.62 75 ASN A C 1
ATOM 572 O O . ASN A 1 75 ? 16.448 13.547 -14.341 1.00 80.62 75 ASN A O 1
ATOM 576 N N . LEU A 1 76 ? 15.985 11.665 -15.486 1.00 83.00 76 LEU A N 1
ATOM 577 C CA . LEU A 1 76 ? 14.906 11.193 -14.633 1.00 83.00 76 LEU A CA 1
ATOM 578 C C . LEU A 1 76 ? 15.403 10.001 -13.819 1.00 83.00 76 LEU A C 1
ATOM 580 O O . LEU A 1 76 ? 15.858 9.002 -14.378 1.00 83.00 76 LEU A O 1
ATOM 584 N N . LYS A 1 77 ? 15.298 10.093 -12.496 1.00 85.88 77 LYS A N 1
ATOM 585 C CA . LYS A 1 77 ? 15.553 8.988 -11.569 1.00 85.88 77 LYS A CA 1
ATOM 586 C C . LYS A 1 77 ? 14.252 8.624 -10.873 1.00 85.88 77 LYS A C 1
ATOM 588 O O . LYS A 1 77 ? 13.583 9.498 -10.334 1.00 85.88 77 LYS A O 1
ATOM 593 N N . MET A 1 78 ? 13.911 7.343 -10.846 1.00 87.12 78 MET A N 1
ATOM 594 C CA . MET A 1 78 ? 12.754 6.834 -10.116 1.00 87.12 78 MET A CA 1
ATOM 595 C C . MET A 1 78 ? 13.127 5.603 -9.295 1.00 87.12 78 MET A C 1
ATOM 597 O O . MET A 1 78 ? 13.913 4.762 -9.724 1.00 87.12 78 MET A O 1
ATOM 601 N N . SER A 1 79 ? 12.540 5.512 -8.112 1.00 87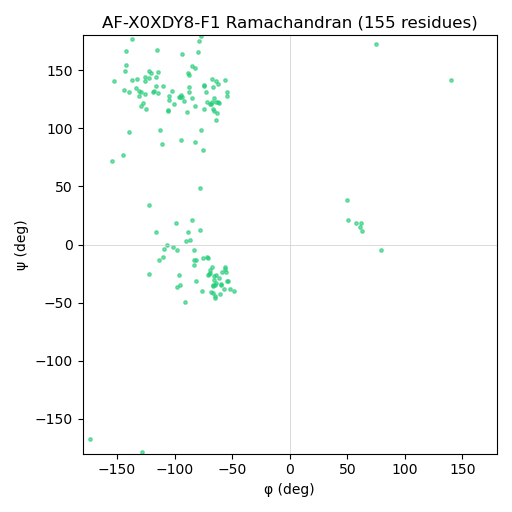.06 79 SER A N 1
ATOM 602 C CA . SER A 1 79 ? 12.619 4.380 -7.202 1.00 87.06 79 SER A CA 1
ATOM 603 C C . SER A 1 79 ? 11.290 3.645 -7.263 1.00 87.06 79 SER A C 1
ATOM 605 O O . SER A 1 79 ? 10.255 4.197 -6.884 1.00 87.06 79 SER A O 1
ATOM 607 N N . VAL A 1 80 ? 11.319 2.401 -7.730 1.00 87.06 80 VAL A N 1
ATOM 608 C CA . VAL A 1 80 ? 10.147 1.529 -7.797 1.00 87.06 80 VAL A CA 1
ATOM 609 C C . VAL A 1 80 ? 10.247 0.497 -6.684 1.00 87.06 80 VAL A C 1
ATOM 611 O O . VAL A 1 80 ? 11.262 -0.188 -6.552 1.00 87.06 80 VAL A O 1
ATOM 614 N N . VAL A 1 81 ? 9.194 0.377 -5.884 1.00 87.75 81 VAL A N 1
ATOM 615 C CA . VAL A 1 81 ? 9.113 -0.583 -4.780 1.00 87.75 81 VAL A CA 1
ATOM 616 C C . VAL A 1 81 ? 8.111 -1.677 -5.109 1.00 87.75 81 VAL A C 1
ATOM 618 O O . VAL A 1 81 ? 7.027 -1.416 -5.622 1.00 87.75 81 VAL A O 1
ATOM 621 N N . SER A 1 82 ? 8.474 -2.921 -4.822 1.00 85.25 82 SER A N 1
ATOM 622 C CA . SER A 1 82 ? 7.558 -4.055 -4.951 1.00 85.25 82 SER A CA 1
ATOM 623 C C . SER A 1 82 ? 6.620 -4.129 -3.745 1.00 85.25 82 SER A C 1
ATOM 625 O O . SER A 1 82 ? 6.914 -3.574 -2.686 1.00 85.25 82 SER A O 1
ATOM 627 N N . ALA A 1 83 ? 5.544 -4.913 -3.845 1.00 78.00 83 ALA A N 1
ATOM 628 C CA . ALA A 1 83 ? 4.666 -5.204 -2.706 1.00 78.00 83 ALA A CA 1
ATOM 629 C C . ALA A 1 83 ? 5.412 -5.809 -1.496 1.00 78.00 83 ALA A C 1
ATOM 631 O O . ALA A 1 83 ? 4.942 -5.718 -0.364 1.00 78.00 83 ALA A O 1
ATOM 632 N N . MET A 1 84 ? 6.599 -6.390 -1.708 1.00 74.56 84 MET A N 1
ATOM 633 C CA . MET A 1 84 ? 7.423 -6.943 -0.632 1.00 74.56 84 MET A CA 1
ATOM 634 C C . MET A 1 84 ? 8.001 -5.861 0.287 1.00 74.56 84 MET A C 1
ATOM 636 O O . MET A 1 84 ? 8.243 -6.141 1.457 1.00 74.56 84 MET A O 1
ATOM 640 N N . SER A 1 85 ? 8.153 -4.614 -0.176 1.00 72.19 85 SER A N 1
ATOM 641 C CA . SER A 1 85 ? 8.576 -3.503 0.691 1.00 72.19 85 SER A CA 1
ATOM 642 C C . SER A 1 85 ? 7.574 -3.259 1.828 1.00 72.19 85 SER A C 1
ATOM 644 O O . SER A 1 85 ? 7.965 -2.888 2.938 1.00 72.19 85 SER A O 1
ATOM 646 N N . GLN A 1 86 ? 6.292 -3.576 1.603 1.00 72.19 86 GLN A N 1
ATOM 647 C CA . GLN A 1 86 ? 5.233 -3.425 2.599 1.00 72.19 86 GLN A CA 1
ATOM 648 C C . GLN A 1 86 ? 5.389 -4.384 3.784 1.00 72.19 86 GLN A C 1
ATOM 650 O O . GLN A 1 86 ? 4.869 -4.112 4.861 1.00 72.19 86 GLN A O 1
ATOM 655 N N . TRP A 1 87 ? 6.154 -5.469 3.636 1.00 71.31 87 TRP A N 1
ATOM 656 C CA . TRP A 1 87 ? 6.425 -6.407 4.731 1.00 71.31 87 TRP A CA 1
ATOM 657 C C . TRP A 1 87 ? 7.317 -5.808 5.822 1.00 71.31 87 TRP A C 1
ATOM 659 O O . TRP A 1 87 ? 7.297 -6.270 6.960 1.00 71.31 87 TRP A O 1
ATOM 669 N N . SER A 1 88 ? 8.086 -4.770 5.485 1.00 72.69 88 SER A N 1
ATOM 670 C CA . SER A 1 88 ? 8.874 -3.991 6.443 1.00 72.69 88 SER A CA 1
ATOM 671 C C . SER A 1 88 ? 8.055 -2.906 7.152 1.00 72.69 88 SER A C 1
ATOM 673 O O . SER A 1 88 ? 8.502 -2.345 8.156 1.00 72.69 88 SER A O 1
ATOM 675 N N . LEU A 1 89 ? 6.846 -2.608 6.657 1.00 74.44 89 LEU A N 1
ATOM 676 C CA . LEU A 1 89 ? 6.003 -1.575 7.239 1.00 74.44 89 LEU A CA 1
ATOM 677 C C . LEU A 1 89 ? 5.426 -2.058 8.564 1.00 74.44 89 LEU A C 1
ATOM 679 O O . LEU A 1 89 ? 4.836 -3.132 8.690 1.00 74.44 89 LEU A O 1
ATOM 683 N N . LYS A 1 90 ? 5.555 -1.204 9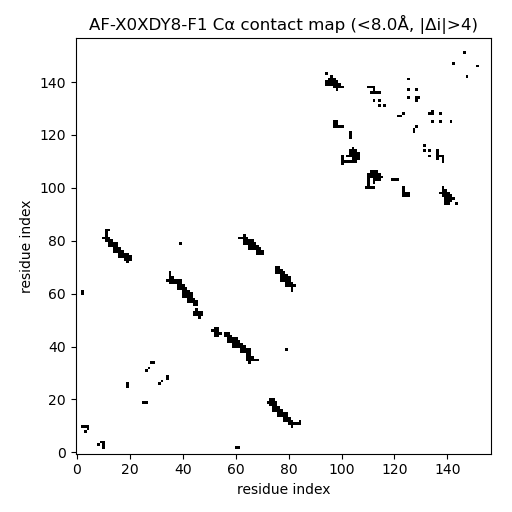.576 1.00 74.31 90 LYS A N 1
ATOM 684 C CA . LYS A 1 90 ? 4.911 -1.432 10.860 1.00 74.31 90 LYS A CA 1
ATOM 685 C C . LYS A 1 90 ? 3.419 -1.156 10.714 1.00 74.31 90 LYS A C 1
ATOM 687 O O . LYS A 1 90 ? 3.019 -0.020 10.465 1.00 74.31 90 LYS A O 1
ATOM 692 N N . ALA A 1 91 ? 2.596 -2.183 10.914 1.00 71.75 91 ALA A N 1
ATOM 693 C CA . ALA A 1 91 ? 1.152 -2.011 10.985 1.00 71.75 91 ALA A CA 1
ATOM 694 C C . ALA A 1 91 ? 0.801 -0.953 12.048 1.00 71.75 91 ALA A C 1
ATOM 696 O O . ALA A 1 91 ? 1.234 -1.034 13.199 1.00 71.75 91 ALA A O 1
ATOM 697 N N . LEU A 1 92 ? 0.001 0.042 11.661 1.00 74.06 92 LEU A N 1
ATOM 698 C CA . LEU A 1 92 ? -0.381 1.162 12.531 1.00 74.06 92 LEU A CA 1
ATOM 699 C C . LEU A 1 92 ? -1.375 0.759 13.633 1.00 74.06 92 LEU A C 1
ATOM 701 O O . LEU A 1 92 ? -1.645 1.546 14.540 1.00 74.06 92 LEU A O 1
ATOM 705 N N . ARG A 1 93 ? -1.941 -0.452 13.556 1.00 69.69 93 ARG A N 1
ATOM 706 C CA . ARG A 1 93 ? -2.959 -0.945 14.484 1.00 69.69 93 ARG A CA 1
ATOM 707 C C . ARG A 1 93 ? -2.610 -2.336 14.994 1.00 69.69 93 ARG A C 1
ATOM 709 O O . ARG A 1 93 ? -2.333 -3.241 14.216 1.00 69.69 93 ARG A O 1
ATOM 716 N N . THR A 1 94 ? -2.708 -2.504 16.306 1.00 74.25 94 THR A N 1
ATOM 717 C CA . THR A 1 94 ? -2.632 -3.806 16.974 1.00 74.25 94 THR A CA 1
ATOM 718 C C . THR A 1 94 ? -4.022 -4.435 17.029 1.00 74.25 94 THR A C 1
ATOM 720 O O . THR A 1 94 ? -5.017 -3.729 17.199 1.00 74.25 94 THR A O 1
ATOM 723 N N . HIS A 1 95 ? -4.110 -5.760 16.923 1.00 75.06 95 HIS A N 1
ATOM 724 C CA . HIS A 1 95 ? -5.360 -6.474 17.180 1.00 75.06 95 HIS A CA 1
ATOM 725 C C . HIS A 1 95 ? -5.779 -6.275 18.646 1.00 75.06 95 HIS A C 1
ATOM 727 O O . HIS A 1 95 ? -5.099 -6.748 19.554 1.00 75.06 95 HIS A O 1
ATOM 733 N N . SER A 1 96 ? -6.886 -5.564 18.878 1.00 79.25 96 SER A N 1
ATOM 734 C CA . SER A 1 96 ? -7.466 -5.349 20.207 1.00 79.25 96 SER A CA 1
ATOM 735 C C . SER A 1 96 ? -8.834 -6.007 20.334 1.00 79.25 96 SER A C 1
ATOM 737 O O . SER A 1 96 ? -9.604 -6.047 19.374 1.00 79.25 96 SER A O 1
ATOM 739 N N . SER A 1 97 ? -9.161 -6.456 21.546 1.00 79.62 97 SER A N 1
ATOM 740 C CA . SER A 1 97 ? -10.496 -6.958 21.892 1.00 79.62 97 SER A CA 1
ATOM 741 C C . SER A 1 97 ? -11.560 -5.861 21.940 1.00 79.62 97 SER A C 1
ATOM 743 O O . SER A 1 97 ? -12.735 -6.131 21.703 1.00 79.62 97 SER A O 1
ATOM 745 N N . SER A 1 98 ? -11.153 -4.617 22.196 1.00 84.75 98 SER A N 1
ATOM 746 C CA . SER A 1 98 ? -12.016 -3.432 22.149 1.00 84.75 98 SER A CA 1
ATOM 747 C C . SER A 1 98 ? -12.133 -2.866 20.732 1.00 84.75 98 SER A C 1
ATOM 749 O O . SER A 1 98 ? -11.212 -3.003 19.923 1.00 84.75 98 SER A O 1
ATOM 751 N N . CYS A 1 99 ? -13.241 -2.177 20.446 1.00 86.62 99 CYS A N 1
ATOM 752 C CA . CYS A 1 99 ? -13.451 -1.500 19.166 1.00 86.62 99 CYS A CA 1
ATOM 753 C C . CYS A 1 99 ? -12.424 -0.376 18.964 1.00 86.62 99 CYS A C 1
ATOM 755 O O . CYS A 1 99 ? -12.360 0.560 19.764 1.00 86.62 99 CYS A O 1
ATOM 757 N N . SER A 1 100 ? -11.656 -0.430 17.872 1.00 84.81 100 SER A N 1
ATOM 758 C CA . SER A 1 100 ? -10.636 0.580 17.560 1.00 84.81 100 SER A CA 1
ATOM 759 C C . SER A 1 100 ? -11.181 1.834 16.862 1.00 84.81 100 SER A C 1
ATOM 761 O O . SER A 1 100 ? -10.421 2.776 16.634 1.00 84.81 100 SER A O 1
ATOM 763 N N . TRP A 1 101 ? -12.472 1.876 16.506 1.00 86.75 101 TRP A N 1
ATOM 764 C CA . TRP A 1 101 ? -13.075 3.049 15.865 1.00 86.75 101 TRP A CA 1
ATOM 765 C C . TRP A 1 101 ? -13.027 4.271 16.780 1.00 86.75 101 TRP A C 1
ATOM 767 O O . TRP A 1 101 ? -13.537 4.260 17.906 1.00 86.75 101 TRP A O 1
ATOM 777 N N . LYS A 1 102 ? -12.407 5.344 16.280 1.00 84.19 102 LYS A N 1
ATOM 778 C CA . LYS A 1 102 ? -12.262 6.601 17.019 1.00 84.19 102 LYS A CA 1
ATOM 779 C C . LYS A 1 102 ? -13.576 7.377 17.018 1.00 84.19 102 LYS A C 1
ATOM 781 O O . LYS A 1 102 ? -13.956 7.905 18.063 1.00 84.19 102 LYS A O 1
ATOM 786 N N . VAL A 1 103 ? -14.272 7.384 15.879 1.00 86.12 103 VAL A N 1
ATOM 787 C CA . VAL A 1 103 ? -15.523 8.120 15.665 1.00 86.12 103 VAL A CA 1
ATOM 788 C C . VAL A 1 103 ? -16.719 7.177 15.777 1.00 86.12 103 VAL A C 1
ATOM 790 O O . VAL A 1 103 ? -16.842 6.204 15.032 1.00 86.12 103 VAL A O 1
ATOM 793 N N . PHE A 1 104 ? -17.622 7.471 16.711 1.00 86.50 104 PHE A N 1
ATOM 794 C CA . PHE A 1 104 ? -18.911 6.788 16.788 1.00 86.50 104 PHE A CA 1
ATOM 795 C C . PHE A 1 104 ? -19.825 7.293 15.666 1.00 86.50 104 PHE A C 1
ATOM 797 O O . PHE A 1 104 ? -19.855 8.492 15.407 1.00 86.50 104 PHE A O 1
ATOM 804 N N . LYS A 1 105 ? -20.550 6.387 14.997 1.00 87.88 105 LYS A N 1
ATOM 805 C CA . LYS A 1 105 ? -21.345 6.684 13.784 1.00 87.88 105 LYS A CA 1
ATOM 806 C C . LYS A 1 105 ? -20.534 7.182 12.576 1.00 87.88 105 LYS A C 1
ATOM 808 O O . LYS A 1 105 ? -21.100 7.767 11.659 1.00 87.88 105 LYS A O 1
ATOM 813 N N . GLY A 1 106 ? -19.220 6.957 12.554 1.00 84.56 106 GLY A N 1
ATOM 814 C CA . GLY A 1 106 ? -18.414 7.261 11.373 1.00 84.56 106 GLY A CA 1
ATOM 815 C C . GLY A 1 106 ? -18.828 6.397 10.173 1.00 84.56 106 GLY A C 1
ATOM 816 O O . GLY A 1 106 ? -19.138 5.214 10.329 1.00 84.56 106 GLY A O 1
ATOM 817 N N . ALA A 1 107 ? -18.841 7.005 8.987 1.00 82.56 107 ALA A N 1
ATOM 818 C CA . ALA A 1 107 ? -19.071 6.338 7.701 1.00 82.56 107 ALA A CA 1
ATOM 819 C C . ALA A 1 107 ? -17.843 6.428 6.773 1.00 82.56 107 ALA A C 1
ATOM 821 O O . ALA A 1 107 ? -17.928 6.129 5.587 1.00 82.56 107 ALA A O 1
ATOM 822 N N . ASN A 1 108 ? -16.704 6.875 7.305 1.00 78.25 108 ASN A N 1
ATOM 823 C CA . ASN A 1 108 ? -15.459 7.036 6.565 1.00 78.25 108 ASN A CA 1
ATOM 824 C C . ASN A 1 108 ? -14.562 5.796 6.688 1.00 78.25 108 ASN A C 1
ATOM 826 O O . ASN A 1 108 ? -14.737 4.972 7.589 1.00 78.25 108 ASN A O 1
ATOM 830 N N . ALA A 1 109 ? -13.572 5.698 5.794 1.00 66.88 109 ALA A N 1
ATOM 831 C CA . ALA A 1 109 ? -12.609 4.595 5.755 1.00 66.88 109 ALA A CA 1
ATOM 832 C C . ALA A 1 109 ? -11.883 4.381 7.100 1.00 66.88 109 ALA A C 1
ATOM 834 O O . ALA A 1 109 ? -11.581 3.249 7.471 1.00 66.88 109 ALA A O 1
ATOM 835 N N . ASP A 1 110 ? -11.675 5.453 7.871 1.00 66.94 110 ASP A N 1
ATOM 836 C CA . ASP A 1 110 ? -10.956 5.414 9.149 1.00 66.94 110 ASP A CA 1
ATOM 837 C C . ASP A 1 110 ? -11.817 4.989 10.351 1.00 66.94 110 ASP A C 1
ATOM 839 O O . ASP A 1 110 ? -11.296 4.670 11.426 1.00 66.94 110 ASP A O 1
ATOM 843 N N . SER A 1 111 ? -13.145 5.035 10.241 1.00 73.44 111 SER A N 1
ATOM 844 C CA . SER A 1 111 ? -14.066 4.639 11.312 1.00 73.44 111 SER A CA 1
ATOM 845 C C . SER A 1 111 ? -15.412 4.194 10.737 1.00 73.44 111 SER A C 1
ATOM 847 O O . SER A 1 111 ? -16.403 4.894 10.936 1.00 73.44 111 SER A O 1
ATOM 849 N N . PRO A 1 112 ? -15.493 3.015 10.092 1.00 84.12 112 PRO A N 1
ATOM 850 C CA . PRO A 1 112 ? -16.724 2.469 9.521 1.00 84.12 112 PRO A CA 1
ATOM 851 C C . PRO A 1 112 ? -17.630 1.864 10.609 1.00 84.12 112 PRO A C 1
ATOM 853 O O . PRO A 1 112 ? -18.090 0.734 10.507 1.00 84.12 112 PRO A O 1
ATOM 856 N N . CYS A 1 113 ? -17.876 2.599 11.696 1.00 85.94 113 CYS A N 1
ATOM 857 C CA . CYS A 1 113 ? -18.772 2.154 12.760 1.00 85.94 113 CYS A CA 1
ATOM 858 C C . CYS A 1 113 ? -20.217 2.070 12.255 1.00 85.94 113 CYS A C 1
ATOM 860 O O . CYS A 1 113 ? -20.949 1.190 12.695 1.00 85.94 113 CYS A O 1
ATOM 862 N N . MET A 1 114 ? -20.617 2.986 11.364 1.00 87.69 114 MET A N 1
ATOM 863 C CA . MET A 1 114 ? -21.883 2.985 10.615 1.00 87.69 114 MET A CA 1
ATOM 864 C C . MET A 1 114 ? -23.155 2.786 11.459 1.00 87.69 114 MET A C 1
ATOM 866 O O . MET A 1 114 ? -24.207 2.419 10.944 1.00 87.69 114 MET A O 1
ATOM 870 N N . TYR A 1 115 ? -23.092 3.052 12.765 1.00 89.12 115 TYR A N 1
ATOM 871 C CA . TYR A 1 115 ? -24.258 2.962 13.632 1.00 89.12 115 TYR A CA 1
ATOM 872 C C . TYR A 1 115 ? -25.230 4.114 13.341 1.00 89.12 115 TYR A C 1
ATOM 874 O O . TYR A 1 115 ? -24.868 5.282 13.472 1.00 89.12 115 TYR A O 1
ATOM 882 N N . VAL A 1 116 ? -26.476 3.787 12.992 1.00 88.19 116 VAL A N 1
ATOM 883 C CA . VAL A 1 116 ? -27.506 4.761 12.575 1.00 88.19 116 VAL A CA 1
ATOM 884 C C . VAL A 1 116 ? -28.607 5.007 13.615 1.00 88.19 116 VAL A C 1
ATOM 886 O O . VAL A 1 116 ? -29.508 5.804 13.377 1.00 88.19 116 VAL A O 1
ATOM 889 N N . GLY A 1 117 ? -28.564 4.346 14.777 1.00 88.56 117 GLY A N 1
ATOM 890 C CA . GLY A 1 117 ? -29.612 4.485 15.795 1.00 88.56 117 GLY A CA 1
ATOM 891 C C . GLY A 1 117 ? -29.539 5.785 16.610 1.00 88.56 117 GLY A C 1
ATOM 892 O O . GLY A 1 117 ? -28.645 6.618 16.438 1.00 88.56 117 GLY A O 1
ATOM 893 N N . SER A 1 118 ? -30.486 5.957 17.536 1.00 89.56 118 SER A N 1
ATOM 894 C CA . SER A 1 118 ? -30.668 7.188 18.329 1.00 89.56 118 SER A CA 1
ATOM 895 C C . SER A 1 118 ? -29.581 7.425 19.377 1.00 89.56 118 SER A C 1
ATOM 897 O O . SER A 1 118 ? -29.291 8.566 19.729 1.00 89.56 118 SER A O 1
ATOM 899 N N . GLU A 1 119 ? -28.947 6.356 19.851 1.00 89.69 119 GLU A N 1
ATOM 900 C CA . GLU A 1 119 ? -27.902 6.428 20.867 1.00 89.69 119 GLU A CA 1
ATOM 901 C C . GLU A 1 119 ? -26.748 7.359 20.457 1.00 89.69 119 GLU A C 1
ATOM 903 O O . GLU A 1 119 ? -26.339 7.381 19.298 1.00 89.69 119 GLU A O 1
ATOM 908 N N . THR A 1 120 ? -26.196 8.111 21.408 1.00 87.75 120 THR A N 1
ATOM 909 C CA . THR A 1 120 ? -25.107 9.076 21.170 1.00 87.75 120 THR A CA 1
ATOM 910 C C . THR A 1 120 ? -23.800 8.673 21.845 1.00 87.75 120 THR A C 1
ATOM 912 O O . THR A 1 120 ? -22.747 9.207 21.496 1.00 87.75 120 THR A O 1
ATOM 915 N N . ARG A 1 121 ? -23.836 7.702 22.769 1.00 86.00 121 ARG A N 1
ATOM 916 C CA . ARG A 1 121 ? -22.666 7.239 23.522 1.00 86.00 121 ARG A CA 1
ATOM 917 C C . ARG A 1 121 ? -22.317 5.779 23.240 1.00 86.00 121 ARG A C 1
ATOM 919 O O . ARG A 1 121 ? -23.166 4.884 23.263 1.00 86.00 121 ARG A O 1
ATOM 926 N N . CYS A 1 122 ? -21.019 5.541 23.065 1.00 87.12 122 CYS A N 1
ATOM 927 C CA . CYS A 1 122 ? -20.425 4.224 22.871 1.00 87.12 122 CYS A CA 1
ATOM 928 C C . CYS A 1 122 ? -19.226 4.047 23.809 1.00 87.12 122 CYS A C 1
ATOM 930 O O . CYS A 1 122 ? -18.323 4.880 23.825 1.00 87.12 122 CYS A O 1
ATOM 932 N N . ASP A 1 123 ? -19.215 2.952 24.568 1.00 89.00 123 ASP A N 1
ATOM 933 C CA . ASP A 1 123 ? -18.120 2.554 25.465 1.00 89.00 123 ASP A CA 1
ATOM 934 C C . ASP A 1 123 ? -17.074 1.660 24.763 1.00 89.00 123 ASP A C 1
ATOM 936 O O . ASP A 1 123 ? -16.121 1.199 25.387 1.00 89.00 123 ASP A O 1
ATOM 940 N N . ARG A 1 124 ? -17.253 1.419 23.453 1.00 87.38 124 ARG A N 1
ATOM 941 C CA . ARG A 1 124 ? -16.391 0.606 22.577 1.00 87.38 124 ARG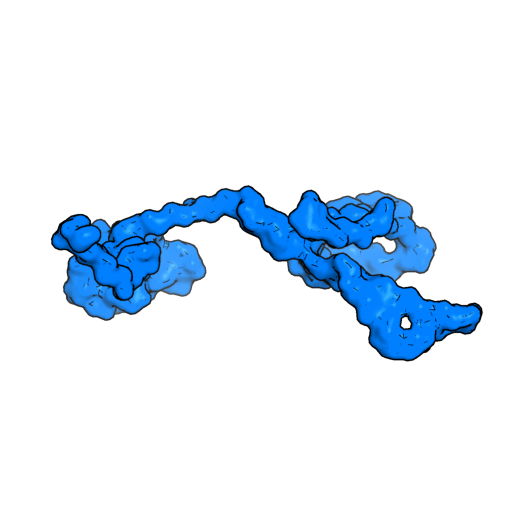 A CA 1
ATOM 942 C C . ARG A 1 124 ? -16.268 -0.867 22.985 1.00 87.38 124 ARG A C 1
ATOM 944 O O . ARG A 1 124 ? -15.399 -1.572 22.464 1.00 87.38 124 ARG A O 1
ATOM 951 N N . THR A 1 125 ? -17.149 -1.354 23.857 1.00 88.62 125 THR A N 1
ATOM 952 C CA . THR A 1 125 ? -17.215 -2.771 24.215 1.00 88.62 125 THR A CA 1
ATOM 953 C C . THR A 1 125 ? -18.020 -3.559 23.182 1.00 88.62 125 THR A C 1
ATOM 955 O O . THR A 1 125 ? -18.937 -3.041 22.538 1.00 88.62 125 THR A O 1
ATOM 958 N N . TYR A 1 126 ? -17.704 -4.848 23.033 1.00 87.62 126 TYR A N 1
ATOM 959 C CA . TYR A 1 126 ? -18.491 -5.740 22.180 1.00 87.62 126 TYR A CA 1
ATOM 960 C C . TYR A 1 126 ? -19.947 -5.837 22.664 1.00 87.62 126 TYR A C 1
ATOM 962 O O . TYR A 1 126 ? -20.874 -5.735 21.866 1.00 87.62 126 TYR A O 1
ATOM 970 N N . LYS A 1 127 ? -20.151 -5.947 23.986 1.00 88.62 127 LYS A N 1
ATOM 971 C CA . LYS A 1 127 ? -21.481 -6.026 24.611 1.00 88.62 127 LYS A CA 1
ATOM 972 C C . LYS A 1 127 ? -22.353 -4.824 24.251 1.00 88.62 127 LYS A C 1
ATOM 974 O O . LYS A 1 127 ? -23.545 -4.974 24.002 1.00 88.62 127 LYS A O 1
ATOM 979 N N . ARG A 1 128 ? -21.766 -3.628 24.177 1.00 90.00 128 ARG A N 1
ATOM 980 C CA . ARG A 1 128 ? -22.494 -2.441 23.732 1.00 90.00 128 ARG A CA 1
ATOM 981 C C . ARG A 1 128 ? -22.864 -2.507 22.258 1.00 90.00 128 ARG A C 1
ATOM 983 O O . ARG A 1 128 ? -23.980 -2.150 21.910 1.00 90.00 128 ARG A O 1
ATOM 990 N N . CYS A 1 129 ? -21.972 -2.987 21.396 1.00 88.94 129 CYS A N 1
ATOM 991 C CA . CYS A 1 129 ? -22.295 -3.158 19.977 1.00 88.94 129 CYS A CA 1
ATOM 992 C C . CYS A 1 129 ? -23.400 -4.201 19.757 1.00 88.94 129 CYS A C 1
ATOM 994 O O . CYS A 1 129 ? -24.227 -4.014 18.872 1.00 88.94 129 CYS A O 1
ATOM 996 N N . GLU A 1 130 ? -23.469 -5.239 20.591 1.00 90.62 130 GLU A N 1
ATOM 997 C CA . GLU A 1 130 ? -24.562 -6.218 20.606 1.00 90.62 130 GLU A CA 1
ATOM 998 C C . GLU A 1 130 ? -25.899 -5.585 21.021 1.00 90.62 130 GLU A C 1
ATOM 1000 O O . GLU A 1 130 ? -26.890 -5.733 20.313 1.00 90.62 130 GLU A O 1
ATOM 1005 N N . GLN A 1 131 ? -25.916 -4.777 22.088 1.00 91.88 131 GLN A N 1
ATOM 1006 C CA . GLN A 1 131 ? -27.109 -4.015 22.497 1.00 91.88 131 GLN A CA 1
ATOM 1007 C C . GLN A 1 131 ? -27.605 -3.045 21.418 1.00 91.88 131 GLN A C 1
ATOM 1009 O O . GLN A 1 131 ? -28.802 -2.807 21.299 1.00 91.88 131 GLN A O 1
ATOM 1014 N N . LEU A 1 132 ? -26.678 -2.459 20.659 1.00 90.31 132 LEU A N 1
ATOM 1015 C CA . LEU A 1 132 ? -26.966 -1.527 19.570 1.00 90.31 132 LEU A CA 1
ATOM 1016 C C . LEU A 1 132 ? -27.234 -2.234 18.229 1.00 90.31 132 LEU A C 1
ATOM 1018 O O . LEU A 1 132 ? -27.396 -1.556 17.217 1.00 90.31 132 LEU A O 1
ATOM 1022 N N . ASN A 1 133 ? -27.253 -3.571 18.210 1.00 91.00 133 ASN A N 1
ATOM 1023 C CA . ASN A 1 133 ? -27.388 -4.398 17.010 1.00 91.00 133 ASN A CA 1
ATOM 1024 C C . ASN A 1 133 ? -26.414 -4.007 15.874 1.00 91.00 133 ASN A C 1
ATOM 1026 O O . ASN A 1 133 ? -26.761 -4.010 14.697 1.00 91.00 133 ASN A O 1
ATOM 1030 N N . ASN A 1 134 ? -25.181 -3.638 16.236 1.00 88.88 134 ASN A N 1
ATOM 1031 C CA . ASN A 1 134 ? -24.139 -3.149 15.328 1.00 88.88 134 ASN A CA 1
ATOM 1032 C C . ASN A 1 134 ? -22.862 -4.004 15.395 1.00 88.88 134 ASN A C 1
ATOM 1034 O O . ASN A 1 134 ? -21.743 -3.505 15.289 1.00 88.88 134 ASN A O 1
ATOM 1038 N N . VAL A 1 135 ? -23.025 -5.308 15.623 1.00 87.44 135 VAL A N 1
ATOM 1039 C CA . VAL A 1 135 ? -21.913 -6.263 15.764 1.00 87.44 135 VAL A CA 1
ATOM 1040 C C . VAL A 1 135 ? -21.121 -6.408 14.461 1.00 87.44 135 VAL A C 1
ATOM 1042 O O . VAL A 1 135 ? -19.901 -6.532 14.501 1.00 87.44 135 VAL A O 1
ATOM 1045 N N . VAL A 1 136 ? -21.799 -6.328 13.311 1.00 87.81 136 VAL A N 1
ATOM 1046 C CA . VAL A 1 136 ? -21.189 -6.448 11.972 1.00 87.81 136 VAL A CA 1
ATOM 1047 C C . VAL A 1 136 ? -20.118 -5.380 11.732 1.00 87.81 136 VAL A C 1
ATOM 1049 O O . VAL A 1 136 ? -19.100 -5.655 11.109 1.00 87.81 136 VAL A O 1
ATOM 1052 N N . ASN A 1 137 ? -20.311 -4.184 12.291 1.00 86.94 137 ASN A N 1
ATOM 1053 C CA . ASN A 1 137 ? -19.399 -3.053 12.133 1.00 86.94 137 ASN A CA 1
ATOM 1054 C C . ASN A 1 137 ? -18.452 -2.888 13.335 1.00 86.94 137 ASN A C 1
ATOM 1056 O O . ASN A 1 137 ? -17.903 -1.805 13.563 1.00 86.94 137 ASN A O 1
ATOM 1060 N N . PHE A 1 138 ? -18.274 -3.929 14.155 1.00 87.00 138 PHE A N 1
ATOM 1061 C CA . PHE A 1 138 ? -17.387 -3.873 15.311 1.00 87.00 138 PHE A CA 1
ATOM 1062 C C . PHE A 1 138 ? -15.921 -3.763 14.874 1.00 87.00 138 PHE A C 1
ATOM 1064 O O . PHE A 1 138 ? -15.387 -4.613 14.171 1.00 87.00 138 PHE A O 1
ATOM 1071 N N . GLY A 1 139 ? -15.243 -2.710 15.329 1.00 83.19 139 GLY A N 1
ATOM 1072 C CA . GLY A 1 139 ? -13.875 -2.385 14.916 1.00 83.19 139 GLY A CA 1
ATOM 1073 C C . GLY A 1 139 ? -12.769 -3.096 15.672 1.00 83.19 139 GLY A C 1
ATOM 1074 O O . GLY A 1 139 ? -11.667 -2.559 15.747 1.00 83.19 139 GLY A O 1
ATOM 1075 N N . GLY A 1 140 ? -13.071 -4.221 16.309 1.00 84.44 140 GLY A N 1
ATOM 1076 C CA . GLY A 1 140 ? -12.133 -4.989 17.119 1.00 84.44 140 GLY A CA 1
ATOM 1077 C C . GLY A 1 140 ? -12.262 -6.483 16.855 1.00 84.44 140 GLY A C 1
ATOM 1078 O O . GLY A 1 140 ? -13.130 -6.934 16.112 1.00 84.44 140 GLY A O 1
ATOM 1079 N N . PHE A 1 141 ? -11.408 -7.263 17.504 1.00 81.25 141 PHE A N 1
ATOM 1080 C CA . PHE A 1 141 ? -11.396 -8.718 17.406 1.00 81.25 141 PHE A CA 1
ATOM 1081 C C . PHE A 1 141 ? -11.819 -9.299 18.749 1.00 81.25 141 PHE A C 1
ATOM 1083 O O . PHE A 1 141 ? -11.003 -9.388 19.662 1.00 81.25 141 PHE A O 1
ATOM 1090 N N . ARG A 1 142 ? -13.096 -9.691 18.887 1.00 74.31 142 ARG A N 1
ATOM 1091 C CA . ARG A 1 142 ? -13.607 -10.310 20.130 1.00 74.31 142 ARG A CA 1
ATOM 1092 C C . ARG A 1 142 ? -12.736 -11.489 20.567 1.00 74.31 142 ARG A C 1
ATOM 1094 O O . ARG A 1 142 ? -12.485 -11.673 21.753 1.00 74.31 142 ARG A O 1
ATOM 1101 N N . TRP A 1 143 ? -12.269 -12.248 19.588 1.00 74.31 143 TRP A N 1
ATOM 1102 C CA . TRP A 1 143 ? -11.411 -13.402 19.755 1.00 74.31 143 TRP A CA 1
ATOM 1103 C C . TRP A 1 143 ? -10.170 -13.222 18.882 1.00 74.31 143 TRP A C 1
ATOM 1105 O O . TRP A 1 143 ? -10.265 -12.677 17.780 1.00 74.31 143 TRP A O 1
ATOM 1115 N N . LEU A 1 144 ? -9.011 -13.685 19.353 1.00 67.50 144 LEU A N 1
ATOM 1116 C CA . LEU A 1 144 ? -7.815 -13.714 18.515 1.00 67.50 144 LEU A CA 1
ATOM 1117 C C . LEU A 1 144 ? -8.048 -14.702 17.362 1.00 67.50 144 LEU A C 1
ATOM 1119 O O . LEU A 1 144 ? -8.331 -15.868 17.645 1.00 67.50 144 LEU A O 1
ATOM 1123 N N . PRO A 1 145 ? -7.875 -14.299 16.088 1.00 65.56 145 PRO A N 1
ATOM 1124 C CA . PRO A 1 145 ? -8.038 -15.208 14.949 1.00 65.56 145 PRO A CA 1
ATOM 1125 C C . PRO A 1 145 ? -7.164 -16.466 15.044 1.00 65.56 145 PRO A C 1
ATOM 1127 O O . PRO A 1 145 ? -7.491 -17.499 14.480 1.00 65.56 145 PRO A O 1
ATOM 1130 N N . SER A 1 146 ? -6.058 -16.402 15.792 1.00 64.06 146 SER A N 1
ATOM 1131 C CA . SER A 1 146 ? -5.169 -17.538 16.040 1.00 64.06 146 SER A CA 1
ATOM 1132 C C . SER A 1 146 ? -5.746 -18.618 16.965 1.00 64.06 146 SER A C 1
ATOM 1134 O O . SER A 1 146 ? -5.131 -19.683 17.048 1.00 64.06 146 SER A O 1
ATOM 1136 N N . ILE A 1 147 ? -6.863 -18.351 17.651 1.00 67.06 147 ILE A N 1
ATOM 1137 C CA . ILE A 1 147 ? -7.510 -19.222 18.652 1.00 67.06 147 ILE A CA 1
ATOM 1138 C C . ILE A 1 147 ? -8.964 -19.544 18.271 1.00 67.06 147 ILE A C 1
ATOM 1140 O O . ILE A 1 147 ? -9.481 -20.580 18.679 1.00 67.06 147 ILE A O 1
ATOM 1144 N N . VAL A 1 148 ? -9.622 -18.683 17.488 1.00 68.25 148 VAL A N 1
ATOM 1145 C CA . VAL A 1 148 ? -10.963 -18.958 16.945 1.00 68.25 148 VAL A CA 1
ATOM 1146 C C 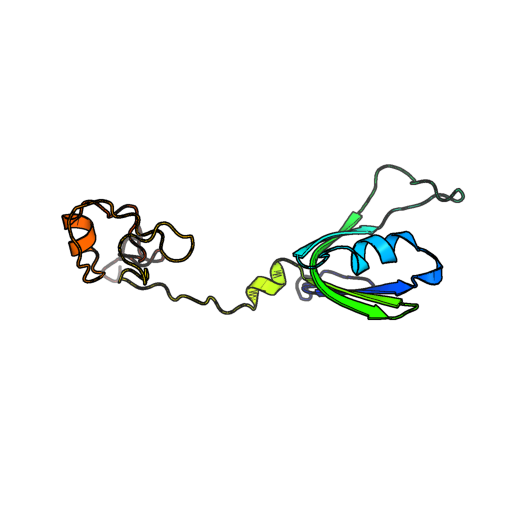. VAL A 1 148 ? -10.941 -20.285 16.186 1.00 68.25 148 VAL A C 1
ATOM 1148 O O . VAL A 1 148 ? -10.026 -20.534 15.405 1.00 68.25 148 VAL A O 1
ATOM 1151 N N . ASP A 1 149 ? -11.915 -21.143 16.482 1.00 67.56 149 ASP A N 1
ATOM 1152 C CA . ASP A 1 149 ? -12.103 -22.481 15.902 1.00 67.56 149 ASP A CA 1
ATOM 1153 C C . ASP A 1 149 ? -10.980 -23.499 16.165 1.00 67.56 149 ASP A C 1
ATOM 1155 O O . ASP A 1 149 ? -10.973 -24.582 15.580 1.00 67.56 149 ASP A O 1
ATOM 1159 N N . LYS A 1 150 ? -10.045 -23.205 17.079 1.00 70.88 150 LYS A N 1
ATOM 1160 C CA . LYS A 1 150 ? -9.076 -24.200 17.553 1.00 70.88 150 LYS A CA 1
ATOM 1161 C C . LYS A 1 150 ? -9.569 -24.864 18.828 1.00 70.88 150 LYS A C 1
ATOM 1163 O O . LYS A 1 150 ? -9.876 -24.193 19.812 1.00 70.88 150 LYS A O 1
ATOM 1168 N N . GLU A 1 151 ? -9.567 -26.193 18.835 1.00 72.00 151 GLU A N 1
ATOM 1169 C CA . GLU A 1 151 ? -9.742 -26.964 20.062 1.00 72.00 151 GLU A CA 1
ATOM 1170 C C . GLU A 1 151 ? -8.560 -26.696 20.997 1.00 72.00 151 GLU A C 1
ATOM 1172 O O . GLU A 1 151 ? -7.430 -27.134 20.772 1.00 72.00 151 GLU A O 1
ATOM 1177 N N . VAL A 1 152 ? -8.817 -25.939 22.062 1.00 67.56 152 VAL A N 1
ATOM 1178 C CA . VAL A 1 152 ? -7.868 -25.795 23.161 1.00 67.56 152 VAL A CA 1
ATOM 1179 C C . VAL A 1 152 ? -7.971 -27.067 23.994 1.00 67.56 152 VAL A C 1
ATOM 1181 O O . VAL A 1 152 ? -8.889 -27.214 24.801 1.00 67.56 152 VAL A O 1
ATOM 1184 N N . LYS A 1 153 ? -7.050 -28.011 23.775 1.00 67.62 153 LYS A N 1
ATOM 1185 C CA . LYS A 1 153 ? -6.926 -29.184 24.642 1.00 67.62 153 LYS A CA 1
ATOM 1186 C C . LYS A 1 153 ? -6.485 -28.735 26.035 1.00 67.62 153 LYS A C 1
ATOM 1188 O O . LYS A 1 153 ? -5.378 -28.232 26.218 1.00 67.62 153 LYS A O 1
ATOM 1193 N N . TRP A 1 154 ? -7.360 -28.926 27.016 1.00 64.12 154 TRP A N 1
ATOM 1194 C CA . TRP A 1 154 ? -7.041 -28.772 28.432 1.00 64.12 154 TRP A CA 1
ATOM 1195 C C . TRP A 1 154 ? -6.661 -30.142 28.996 1.00 64.12 154 TRP A C 1
ATOM 1197 O O . TRP A 1 154 ? -7.526 -30.892 29.436 1.00 64.12 154 TRP A O 1
ATOM 1207 N N . GLY A 1 155 ? -5.372 -30.477 28.944 1.00 66.00 155 GLY A N 1
ATOM 1208 C CA . GLY A 1 155 ? -4.842 -31.753 29.436 1.00 66.00 155 GLY A CA 1
ATOM 1209 C C . GLY A 1 155 ? -3.769 -32.323 28.512 1.00 66.00 155 GLY A C 1
ATOM 1210 O O . GLY A 1 155 ? -3.859 -32.182 27.294 1.00 66.00 155 GLY A O 1
ATOM 1211 N N . ILE A 1 156 ? -2.735 -32.914 29.111 1.00 61.06 156 ILE A N 1
ATOM 1212 C CA . ILE A 1 156 ? -1.753 -33.749 28.414 1.00 61.06 156 ILE A CA 1
ATOM 1213 C C . ILE A 1 156 ? -2.390 -35.134 28.294 1.00 61.06 156 ILE A C 1
ATOM 1215 O O . ILE A 1 156 ? -2.708 -35.728 29.326 1.00 61.06 156 ILE A O 1
ATOM 1219 N N . ASP A 1 157 ? -2.586 -35.600 27.061 1.00 56.41 157 ASP A N 1
ATOM 1220 C CA . ASP A 1 157 ? -2.699 -37.033 26.773 1.00 56.41 157 ASP A CA 1
ATOM 1221 C C . ASP A 1 157 ? -1.280 -37.627 26.736 1.00 56.41 157 ASP A C 1
ATOM 1223 O O . ASP A 1 157 ? -0.412 -37.006 26.070 1.00 56.41 157 ASP A O 1
#

Organism: NCBI:txid412755

Nearest PDB structures (foldseek):
  8gtc-assembly1_R  TM=4.607E-01  e=8.094E-03  Dinoroseobacter phage vB_DshS-R4C
  6tba-assembly1_7A  TM=3.887E-01  e=2.181E-02  Rhodobacter capsulatus SB 1003
  3zoe-assembly1_B  TM=5.153E-01  e=3.504E+00  Thermus thermophilus HB27
  5zyr-assembly1_B  TM=4.933E-01  e=5.752E+00  Acinetobacter baumannii
  5zc2-assembly1_A  TM=2.580E-01  e=3.967E+00  Acinetobacter baumannii

pLDDT: mean 78.29, std 8.98, range [46.34, 91.88]

Sequence (157 aa):
SPIRYSRTKIVDKADISFSMINNPDMLLAFAGGEPQGSQVILRIVIVDDDYSLVGDTSATIFEGTVDAWTMTEDNLKMSVVSAMSQWSLKALRTHSSSCSWKVFKGANADSPCMYVGSETRCDRTYKRCEQLNNVVNFGGFRWLPSIVDKEVKWGID